Protein AF-A0A9E2JD02-F1 (afdb_monomer)

Radius of gyration: 13.94 Å; Cα contacts (8 Å, |Δi|>4): 127; chains: 1; bounding box: 36×29×42 Å

Sequence (110 aa):
MTYPNYQDIEVPLLVEIYKRGGKVRPSERGGYPKDIYETMADFFQLSKEERERDIEVGGKVEPKWNNMVRWARRKLKDNGYLVSPSKHGVWEISDEGKVHVENLIKNRKI

Solvent-accessible surface area (backbone atoms only — not comparable to full-atom values): 6379 Å² total; per-residue (Å²): 140,75,84,78,57,55,76,67,44,35,60,61,49,53,48,50,42,46,75,59,75,28,52,44,40,57,90,44,40,90,92,46,100,48,26,51,62,55,48,51,36,57,75,70,64,56,49,72,69,55,62,70,33,64,39,79,59,95,93,38,80,43,49,41,52,62,51,47,55,51,50,19,51,48,50,40,38,76,72,50,28,26,48,78,90,57,62,91,76,46,52,38,53,20,73,64,26,47,54,50,48,51,50,49,54,71,75,38,97,117

Foldseek 3Di:
DDDDDLQVLQLVLLLVCVVLVQKDQQCDQSPHPHGNLVVSCVVRVPDPCLQPDWDDDPNDIDRPSVVSNVVSLVVCVVVVQWDPPDDPSMTGGDPVVVVVSVVVVVVDVD

Nearest PDB structures (foldseek):
  4b8x-assembly1_B  TM=6.067E-01  e=1.608E-01  Streptomyces coelicolor
  4v7h-assembly1_AT  TM=4.179E-01  e=5.831E-01  Thermomyces lanuginosus
  7rhg-assembly1_B  TM=2.469E-01  e=3.903E+00  Homo sapiens

Structure (mmCIF, N/CA/C/O backbone):
data_AF-A0A9E2JD02-F1
#
_entry.id   AF-A0A9E2JD02-F1
#
loop_
_atom_site.group_PDB
_atom_site.id
_atom_site.type_symbol
_atom_site.label_atom_id
_atom_site.label_alt_id
_atom_site.label_comp_id
_atom_site.label_asym_id
_atom_site.label_entity_id
_atom_site.label_seq_id
_atom_site.pdbx_PDB_ins_code
_atom_site.Cartn_x
_atom_site.Cartn_y
_atom_site.Cartn_z
_atom_site.occupancy
_atom_site.B_iso_or_equiv
_atom_site.auth_seq_id
_atom_site.auth_comp_id
_atom_site.auth_asym_id
_atom_site.auth_atom_id
_atom_site.pdbx_PDB_model_num
ATOM 1 N N . MET A 1 1 ? 20.931 -0.995 -5.419 1.00 53.19 1 MET A N 1
ATOM 2 C CA . MET A 1 1 ? 20.260 -1.624 -4.267 1.00 53.19 1 MET A CA 1
ATOM 3 C C . MET A 1 1 ? 19.507 -2.846 -4.779 1.00 53.19 1 MET A C 1
ATOM 5 O O . MET A 1 1 ? 19.556 -3.109 -5.978 1.00 53.19 1 MET A O 1
ATOM 9 N N . THR A 1 2 ? 18.941 -3.646 -3.883 1.00 76.81 2 THR A N 1
ATOM 10 C CA . THR A 1 2 ? 18.127 -4.821 -4.220 1.00 76.81 2 THR A CA 1
ATOM 11 C C . THR A 1 2 ? 16.704 -4.511 -3.775 1.00 76.81 2 THR A C 1
ATOM 13 O O . THR A 1 2 ? 16.533 -3.904 -2.720 1.00 76.81 2 THR A O 1
ATOM 16 N N . TYR A 1 3 ? 15.695 -4.926 -4.548 1.00 80.62 3 TYR A N 1
ATOM 17 C CA . TYR A 1 3 ? 14.293 -4.814 -4.130 1.00 80.62 3 TYR A CA 1
ATOM 18 C C . TYR A 1 3 ? 14.080 -5.358 -2.706 1.00 80.62 3 TYR A C 1
ATOM 20 O O . TYR A 1 3 ? 14.730 -6.345 -2.343 1.00 80.62 3 TYR A O 1
ATOM 28 N N . PRO A 1 4 ? 13.141 -4.781 -1.931 1.00 84.62 4 PRO A N 1
ATOM 29 C CA . PRO A 1 4 ? 12.760 -5.336 -0.636 1.00 84.62 4 PRO A CA 1
ATOM 30 C C . PRO A 1 4 ? 12.206 -6.757 -0.792 1.00 84.62 4 PRO A C 1
ATOM 32 O O . PRO A 1 4 ? 11.726 -7.140 -1.867 1.00 84.62 4 PRO A O 1
ATOM 35 N N . ASN A 1 5 ? 12.230 -7.546 0.284 1.00 83.69 5 ASN A N 1
ATOM 36 C CA . ASN A 1 5 ? 11.516 -8.816 0.284 1.00 83.69 5 ASN A CA 1
ATOM 37 C C . ASN A 1 5 ? 10.004 -8.539 0.246 1.00 83.69 5 ASN A C 1
ATOM 39 O O . ASN A 1 5 ? 9.528 -7.550 0.800 1.00 83.69 5 ASN A O 1
ATOM 43 N N . TYR A 1 6 ? 9.224 -9.420 -0.383 1.00 74.94 6 TYR A N 1
ATOM 44 C CA . TYR A 1 6 ? 7.764 -9.308 -0.427 1.00 74.94 6 TYR A CA 1
ATOM 45 C C . TYR A 1 6 ? 7.149 -9.149 0.968 1.00 74.94 6 TYR A C 1
ATOM 47 O O . TYR A 1 6 ? 6.220 -8.362 1.134 1.00 74.94 6 TYR A O 1
ATOM 55 N N . GLN A 1 7 ? 7.698 -9.856 1.961 1.00 82.88 7 GLN A N 1
ATOM 56 C CA . GLN A 1 7 ? 7.238 -9.805 3.352 1.00 82.88 7 GLN A CA 1
ATOM 57 C C . GLN A 1 7 ? 7.436 -8.421 3.984 1.00 82.88 7 GLN A C 1
ATOM 59 O O . GLN A 1 7 ? 6.601 -7.982 4.773 1.00 82.88 7 GLN A O 1
ATOM 64 N N . ASP A 1 8 ? 8.484 -7.695 3.585 1.00 91.19 8 ASP A N 1
ATOM 65 C CA . ASP A 1 8 ? 8.763 -6.354 4.104 1.00 91.19 8 ASP A CA 1
ATOM 66 C C . ASP A 1 8 ? 7.742 -5.327 3.597 1.00 91.19 8 ASP A C 1
ATOM 68 O O . ASP A 1 8 ? 7.534 -4.299 4.237 1.00 91.19 8 ASP A O 1
ATOM 72 N N . ILE A 1 9 ? 7.083 -5.602 2.464 1.00 96.06 9 ILE A N 1
ATOM 73 C CA . ILE A 1 9 ? 6.100 -4.709 1.832 1.00 96.06 9 ILE A CA 1
ATOM 74 C C . ILE A 1 9 ? 4.738 -4.791 2.531 1.00 96.06 9 ILE A C 1
ATOM 76 O O . ILE A 1 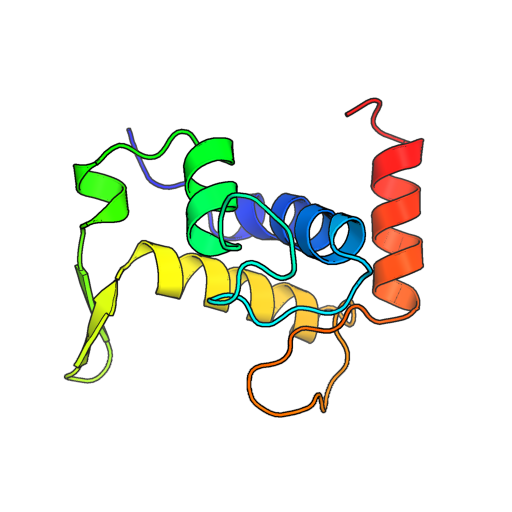9 ? 4.003 -3.805 2.539 1.00 96.06 9 ILE A O 1
ATOM 80 N N . GLU A 1 10 ? 4.388 -5.935 3.125 1.00 95.31 10 GLU A N 1
ATOM 81 C CA . GLU A 1 10 ? 3.046 -6.198 3.662 1.00 95.31 10 GLU A CA 1
ATOM 82 C C . GLU A 1 10 ? 2.625 -5.171 4.720 1.00 95.31 10 GLU A C 1
ATOM 84 O O . GLU A 1 10 ? 1.573 -4.542 4.593 1.00 95.31 10 GLU A O 1
ATOM 89 N N . VAL A 1 11 ? 3.460 -4.960 5.741 1.00 95.00 11 VAL A N 1
ATOM 90 C CA . VAL A 1 11 ? 3.137 -4.051 6.849 1.00 95.00 11 VAL A CA 1
ATOM 91 C C . VAL A 1 11 ? 3.058 -2.589 6.389 1.00 95.00 11 VAL A C 1
ATOM 93 O O . VAL A 1 11 ? 2.024 -1.963 6.639 1.00 95.00 11 VAL A O 1
ATOM 96 N N . PRO A 1 12 ? 4.063 -2.019 5.692 1.00 96.31 12 PRO A N 1
ATOM 97 C CA . PRO A 1 12 ? 3.968 -0.651 5.190 1.00 96.31 12 PRO A CA 1
ATOM 98 C C . PRO A 1 12 ? 2.787 -0.454 4.232 1.00 96.31 12 PRO A C 1
ATOM 100 O O . PRO A 1 12 ? 2.137 0.587 4.282 1.00 96.31 12 PRO A O 1
ATOM 103 N N . LEU A 1 13 ? 2.439 -1.466 3.426 1.00 97.50 13 LEU A N 1
ATOM 104 C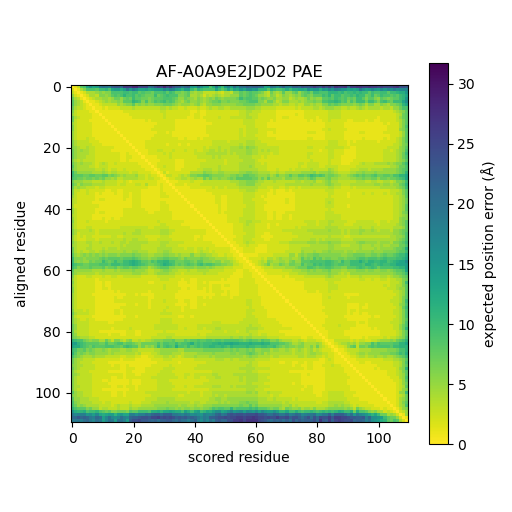 CA . LEU A 1 13 ? 1.285 -1.400 2.532 1.00 97.50 13 LEU A CA 1
ATOM 105 C C . LEU A 1 13 ? -0.032 -1.338 3.314 1.00 97.50 13 LEU A C 1
ATOM 107 O O . LEU A 1 13 ? -0.898 -0.527 2.989 1.00 97.50 13 LEU A O 1
ATOM 111 N N . LEU A 1 14 ? -0.192 -2.171 4.346 1.00 97.19 14 LEU A N 1
ATOM 112 C CA . LEU A 1 14 ? -1.383 -2.152 5.196 1.00 97.19 14 LEU A CA 1
ATOM 113 C C . LEU A 1 14 ? -1.538 -0.800 5.910 1.00 97.19 14 LEU A C 1
ATOM 115 O O . LEU A 1 14 ? -2.634 -0.239 5.938 1.00 97.19 14 LEU A O 1
ATOM 119 N N . VAL A 1 15 ? -0.431 -0.258 6.429 1.00 96.81 15 VAL A N 1
ATOM 120 C CA . VAL A 1 15 ? -0.378 1.078 7.042 1.00 96.81 15 VAL A CA 1
ATOM 121 C C . VAL A 1 15 ? -0.780 2.160 6.045 1.00 96.81 15 VAL A C 1
ATOM 123 O O . VAL A 1 15 ? -1.572 3.035 6.389 1.00 96.81 15 VAL A O 1
ATOM 126 N N . GLU A 1 16 ? -0.279 2.106 4.814 1.00 97.19 16 GLU A N 1
ATOM 127 C CA . GLU A 1 16 ? -0.603 3.098 3.790 1.00 97.19 16 GLU A CA 1
ATOM 128 C C . GLU A 1 16 ? -2.086 3.056 3.398 1.00 97.19 16 GLU A C 1
ATOM 130 O O . GLU A 1 16 ? -2.741 4.096 3.346 1.00 97.19 16 GLU A O 1
ATOM 135 N N . ILE A 1 17 ? -2.661 1.863 3.203 1.00 97.06 17 ILE A N 1
ATOM 136 C CA . ILE A 1 17 ? -4.100 1.713 2.928 1.00 97.06 17 ILE A CA 1
ATOM 137 C C . ILE A 1 17 ? -4.926 2.292 4.085 1.00 97.06 17 ILE A C 1
ATOM 139 O O . ILE A 1 17 ? -5.891 3.017 3.845 1.00 97.06 17 ILE A O 1
ATOM 143 N N . TYR A 1 18 ? -4.539 2.012 5.333 1.00 97.25 18 TYR A N 1
ATOM 144 C CA . TYR A 1 18 ? -5.207 2.544 6.522 1.00 97.25 18 TYR A CA 1
ATOM 145 C C . TYR A 1 18 ? -5.139 4.076 6.593 1.00 97.25 18 TYR A C 1
ATOM 147 O O . TYR A 1 18 ? -6.171 4.726 6.758 1.00 97.25 18 TYR A O 1
ATOM 155 N N . LYS A 1 19 ? -3.955 4.666 6.376 1.00 95.19 19 LYS A N 1
ATOM 156 C CA . LYS A 1 19 ? -3.753 6.127 6.340 1.00 95.19 19 LYS A CA 1
ATOM 157 C C . LYS A 1 19 ? -4.627 6.818 5.298 1.00 95.19 19 LYS A C 1
ATOM 159 O O . LYS A 1 19 ? -5.051 7.945 5.530 1.00 95.19 19 LYS A O 1
ATOM 164 N N . ARG A 1 20 ? -4.919 6.138 4.185 1.00 96.06 20 ARG A N 1
ATOM 165 C CA . ARG A 1 20 ? -5.815 6.603 3.112 1.00 96.06 20 ARG A CA 1
ATOM 166 C C . ARG A 1 20 ? -7.305 6.370 3.389 1.00 96.06 20 ARG A C 1
ATOM 168 O O . ARG A 1 20 ? -8.114 6.406 2.468 1.00 96.06 20 ARG A O 1
ATOM 175 N N . GLY A 1 21 ? -7.686 6.114 4.641 1.00 94.94 21 GLY A N 1
ATOM 176 C CA . GLY A 1 21 ? -9.078 5.883 5.039 1.00 94.94 21 GLY A CA 1
ATOM 177 C C . GLY A 1 21 ? -9.537 4.434 4.876 1.00 94.94 21 GLY A C 1
ATOM 178 O O . GLY A 1 21 ? -10.733 4.157 4.896 1.00 94.94 21 GLY A O 1
ATOM 179 N N . GLY A 1 22 ? -8.603 3.496 4.695 1.00 95.44 22 GLY A N 1
ATOM 180 C CA . GLY A 1 22 ? -8.887 2.064 4.667 1.00 95.44 22 GLY A CA 1
ATOM 181 C C . GLY A 1 22 ? -9.467 1.545 3.352 1.00 95.44 22 GLY A C 1
ATOM 182 O O . GLY A 1 22 ? -9.722 0.348 3.251 1.00 95.44 22 GLY A O 1
ATOM 183 N N . LYS A 1 23 ? -9.665 2.396 2.339 1.00 95.69 23 LYS A N 1
ATOM 184 C CA . LYS A 1 23 ? -10.235 2.005 1.045 1.00 95.69 23 LYS A CA 1
ATOM 185 C C . LYS A 1 23 ? -9.619 2.791 -0.100 1.00 95.69 23 LYS A C 1
ATOM 187 O O . LYS A 1 23 ? -9.705 4.011 -0.141 1.00 95.69 23 LYS A O 1
ATOM 192 N N . VAL A 1 24 ? -9.030 2.083 -1.057 1.00 96.19 24 VAL A N 1
ATOM 193 C CA . VAL A 1 24 ? -8.213 2.690 -2.115 1.00 96.19 24 VAL A CA 1
ATOM 194 C C . VAL A 1 24 ? -8.364 1.962 -3.441 1.00 96.19 24 VAL A C 1
ATOM 196 O O . VAL A 1 24 ? -8.652 0.766 -3.489 1.00 96.19 24 VAL A O 1
ATOM 199 N N . ARG A 1 25 ? -8.091 2.668 -4.534 1.00 96.62 25 ARG A N 1
ATOM 200 C CA . ARG A 1 25 ? -7.702 2.062 -5.809 1.00 96.62 25 ARG A CA 1
ATOM 201 C C . ARG A 1 25 ? -6.208 2.349 -5.985 1.00 96.62 25 ARG A C 1
ATOM 203 O O . ARG A 1 25 ? -5.831 3.512 -5.919 1.00 96.62 25 ARG A O 1
ATOM 210 N N . PRO A 1 26 ? -5.342 1.337 -6.147 1.00 94.69 26 PRO A N 1
ATOM 211 C CA . PRO A 1 26 ? -3.897 1.501 -5.951 1.00 94.69 26 PRO A CA 1
ATOM 212 C C . PRO A 1 26 ? -3.217 2.422 -6.971 1.00 94.69 26 PRO A C 1
ATOM 214 O O . PRO A 1 26 ? -2.213 3.039 -6.634 1.00 94.69 26 PRO A O 1
ATOM 217 N N . SER A 1 27 ? -3.778 2.534 -8.178 1.00 95.12 27 SER A N 1
ATOM 218 C CA . SER A 1 27 ? -3.325 3.452 -9.236 1.00 95.12 27 SER A CA 1
ATOM 219 C C . SER A 1 27 ? -4.004 4.825 -9.181 1.00 95.12 27 SER A C 1
ATOM 221 O O . SER A 1 27 ? -3.797 5.655 -10.061 1.00 95.12 27 SER A O 1
ATOM 223 N N . GLU A 1 28 ? -4.863 5.066 -8.190 1.00 95.00 28 GLU A N 1
ATOM 224 C CA . GLU A 1 28 ? -5.503 6.359 -7.988 1.00 95.00 28 GLU A CA 1
ATOM 225 C C . GLU A 1 28 ? -4.887 7.068 -6.788 1.00 95.00 28 GLU A C 1
ATOM 227 O O . GLU A 1 28 ? -4.557 6.474 -5.761 1.00 95.00 28 GLU A O 1
ATOM 232 N N . ARG A 1 29 ? -4.775 8.388 -6.906 1.00 92.06 29 ARG A N 1
ATOM 233 C CA . ARG A 1 29 ? -4.215 9.232 -5.852 1.00 92.06 29 ARG A CA 1
ATOM 234 C C . ARG A 1 29 ? -5.156 9.410 -4.666 1.00 92.06 29 ARG A C 1
ATOM 236 O O . ARG A 1 29 ? -4.686 9.495 -3.539 1.00 92.06 29 ARG A O 1
ATOM 243 N N . GLY A 1 30 ? -6.468 9.481 -4.900 1.00 82.69 30 GLY A N 1
ATOM 244 C CA . GLY A 1 30 ? -7.463 9.611 -3.827 1.00 82.69 30 GLY A CA 1
ATOM 245 C C . GLY A 1 30 ? -7.238 10.819 -2.905 1.00 82.69 30 GLY A C 1
ATOM 246 O O . GLY A 1 30 ? -7.445 10.705 -1.704 1.00 82.69 30 GLY A O 1
ATOM 247 N N . GLY A 1 31 ? -6.755 11.945 -3.444 1.00 88.00 31 GLY A N 1
ATOM 248 C CA . GLY A 1 31 ? -6.428 13.154 -2.671 1.00 88.00 31 GLY A CA 1
ATOM 249 C C . GLY A 1 31 ? -4.982 13.243 -2.163 1.00 88.00 31 GLY A C 1
ATOM 250 O O . GLY A 1 31 ? -4.606 14.269 -1.606 1.00 88.00 31 GLY A O 1
ATOM 251 N N . TYR A 1 32 ? -4.153 12.219 -2.389 1.00 92.19 32 TYR A N 1
ATOM 252 C CA . TYR A 1 32 ? -2.733 12.215 -2.021 1.00 92.19 32 TYR A CA 1
ATOM 253 C C . TYR A 1 32 ? -1.841 12.676 -3.188 1.00 92.19 32 TYR A C 1
ATOM 255 O O . TYR A 1 32 ? -2.241 12.579 -4.349 1.00 92.19 32 TYR A O 1
ATOM 263 N N . PRO A 1 33 ? -0.604 13.141 -2.934 1.00 93.81 33 PRO A N 1
ATOM 264 C CA . PRO A 1 33 ? 0.301 13.566 -4.007 1.00 93.81 33 PRO A CA 1
ATOM 265 C C . PRO A 1 33 ? 0.685 12.446 -4.989 1.00 93.81 33 PRO A C 1
ATOM 267 O O . PRO A 1 33 ? 0.984 12.725 -6.149 1.00 93.81 33 PRO A O 1
ATOM 270 N N . LYS A 1 34 ? 0.683 11.194 -4.517 1.00 96.62 34 LYS A N 1
ATOM 271 C CA . LYS A 1 34 ? 1.191 10.001 -5.206 1.00 96.62 34 LYS A CA 1
ATOM 272 C C . LYS A 1 34 ? 0.229 8.828 -5.048 1.00 96.62 34 LYS A C 1
ATOM 274 O O . LYS A 1 34 ? -0.517 8.758 -4.063 1.00 96.62 34 LYS A O 1
ATOM 279 N N . ASP A 1 35 ? 0.213 7.926 -6.023 1.00 97.25 35 ASP A N 1
ATOM 280 C CA . ASP A 1 35 ? -0.529 6.668 -5.889 1.00 97.25 35 ASP A CA 1
ATOM 281 C C . ASP A 1 35 ? 0.177 5.706 -4.907 1.00 97.25 35 ASP A C 1
ATOM 283 O O . ASP A 1 35 ? 1.213 6.047 -4.326 1.00 97.25 35 ASP A O 1
ATOM 287 N N . ILE A 1 36 ? -0.389 4.521 -4.656 1.00 97.25 36 ILE A N 1
ATOM 288 C CA . ILE A 1 36 ? 0.229 3.577 -3.711 1.00 97.25 36 ILE A CA 1
ATOM 289 C C . ILE A 1 36 ? 1.573 3.064 -4.227 1.00 97.25 36 ILE A C 1
ATOM 291 O O . ILE A 1 36 ? 2.500 2.904 -3.437 1.00 97.25 36 ILE A O 1
ATOM 295 N N . TYR A 1 37 ? 1.707 2.800 -5.523 1.00 97.25 37 TYR A N 1
ATOM 296 C CA . TYR A 1 37 ? 2.950 2.268 -6.076 1.00 97.25 37 TYR A CA 1
ATOM 297 C C . TYR A 1 37 ? 4.084 3.284 -5.942 1.00 97.25 37 TYR A C 1
ATOM 299 O O . TYR A 1 37 ? 5.177 2.922 -5.506 1.00 97.25 37 TYR A O 1
ATOM 307 N N . GLU A 1 38 ? 3.811 4.552 -6.238 1.00 97.38 38 GLU A N 1
ATOM 308 C CA . GLU A 1 38 ? 4.756 5.656 -6.095 1.00 97.38 38 GLU A CA 1
ATOM 309 C C . GLU A 1 38 ? 5.120 5.917 -4.625 1.00 97.38 38 GLU A C 1
ATOM 311 O O . GLU A 1 38 ? 6.304 6.010 -4.298 1.00 97.38 38 GLU A O 1
ATOM 316 N N . THR A 1 39 ? 4.132 5.989 -3.723 1.00 97.44 39 THR A N 1
ATOM 317 C CA . THR A 1 39 ? 4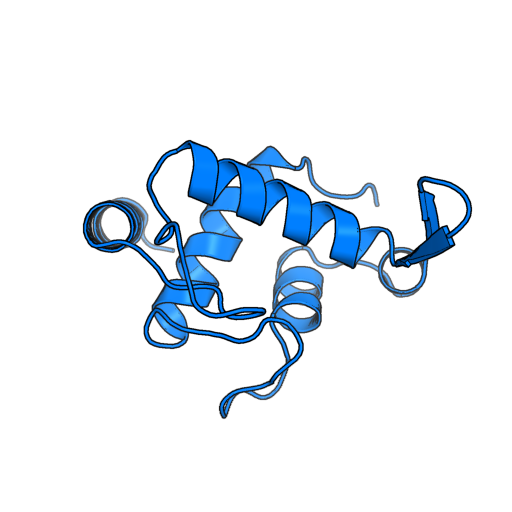.385 6.209 -2.288 1.00 97.44 39 THR A CA 1
ATOM 318 C C . THR A 1 39 ? 5.207 5.078 -1.679 1.00 97.44 39 THR A C 1
ATOM 320 O O . THR A 1 39 ? 6.157 5.325 -0.938 1.00 97.44 39 THR A O 1
ATOM 323 N N . MET A 1 40 ? 4.888 3.830 -2.017 1.00 97.06 40 MET A N 1
ATOM 324 C CA . MET A 1 40 ? 5.637 2.682 -1.518 1.00 97.06 40 MET A CA 1
ATOM 325 C C . MET A 1 40 ? 7.045 2.625 -2.132 1.00 97.06 40 MET A C 1
ATOM 327 O O . MET A 1 40 ? 7.995 2.276 -1.436 1.00 97.06 40 MET A O 1
ATOM 331 N N . ALA A 1 41 ? 7.217 3.005 -3.404 1.00 96.81 41 ALA A N 1
ATOM 332 C CA . ALA A 1 41 ? 8.541 3.091 -4.025 1.00 96.81 41 ALA A CA 1
ATOM 333 C C . ALA A 1 41 ? 9.432 4.134 -3.334 1.00 96.81 41 ALA A C 1
ATOM 335 O O . ALA A 1 41 ? 10.627 3.902 -3.163 1.00 96.81 41 ALA A O 1
ATOM 336 N N . ASP A 1 42 ? 8.860 5.269 -2.920 1.00 96.81 42 ASP A N 1
ATOM 337 C CA . ASP A 1 42 ? 9.573 6.272 -2.125 1.00 96.81 42 ASP A CA 1
ATOM 338 C C . ASP A 1 42 ? 9.936 5.742 -0.737 1.00 96.81 42 ASP A C 1
ATOM 340 O O . ASP A 1 42 ? 11.073 5.915 -0.303 1.00 96.81 42 ASP A O 1
ATOM 344 N N . PHE A 1 43 ? 8.998 5.068 -0.063 1.00 95.44 43 PHE A N 1
ATOM 345 C CA . PHE A 1 43 ? 9.220 4.484 1.261 1.00 95.44 43 PHE A CA 1
ATOM 346 C C . PHE A 1 43 ? 10.407 3.509 1.266 1.00 95.44 43 PHE A C 1
ATOM 348 O O . PHE A 1 43 ? 11.230 3.538 2.178 1.00 95.44 43 PHE A O 1
ATOM 355 N N . PHE A 1 44 ? 10.532 2.693 0.216 1.00 95.50 44 PHE A N 1
ATOM 356 C CA . PHE A 1 44 ? 11.648 1.759 0.031 1.00 95.50 44 PHE A CA 1
ATOM 357 C C . PHE A 1 44 ? 12.850 2.349 -0.716 1.00 95.50 44 PHE A C 1
ATOM 359 O O . PHE A 1 44 ? 13.794 1.620 -1.005 1.00 95.50 44 PHE A O 1
ATOM 366 N N . GLN A 1 45 ? 12.831 3.650 -1.021 1.00 95.75 45 GLN A N 1
ATOM 367 C CA . GLN A 1 45 ? 13.923 4.368 -1.687 1.00 95.75 45 GLN A CA 1
ATOM 368 C C . GLN A 1 45 ? 14.362 3.724 -3.013 1.00 95.75 45 GLN A C 1
ATOM 370 O O . GLN A 1 45 ? 15.546 3.713 -3.346 1.00 95.75 45 GLN A O 1
ATOM 375 N N . LEU A 1 46 ? 13.405 3.196 -3.785 1.00 95.44 46 LEU A N 1
ATOM 376 C CA . LEU A 1 46 ? 13.704 2.542 -5.058 1.00 95.44 46 LEU A CA 1
ATOM 377 C C . LEU A 1 46 ? 14.328 3.524 -6.049 1.00 95.44 46 LEU A C 1
ATOM 379 O O . LEU A 1 46 ? 13.814 4.639 -6.233 1.00 95.44 46 LEU A O 1
ATOM 383 N N . SER A 1 47 ? 15.384 3.076 -6.730 1.00 94.94 47 SER A N 1
ATOM 384 C CA . SER A 1 47 ? 16.029 3.826 -7.806 1.00 94.94 47 SER A CA 1
ATOM 385 C C . SER A 1 47 ? 15.107 3.970 -9.018 1.00 94.94 47 SER A C 1
ATOM 387 O O . SER A 1 47 ? 14.094 3.277 -9.147 1.00 94.94 47 SER A O 1
ATOM 389 N N . LYS A 1 48 ? 15.465 4.861 -9.946 1.00 93.44 48 LYS A N 1
ATOM 390 C CA . LYS A 1 48 ? 14.724 5.018 -11.202 1.00 93.44 48 LYS A CA 1
ATOM 391 C C . LYS A 1 48 ? 14.675 3.699 -11.978 1.00 93.44 48 LYS A C 1
ATOM 393 O O . LYS A 1 48 ? 13.606 3.267 -12.392 1.00 93.44 48 LYS A O 1
ATOM 398 N N . GLU A 1 49 ? 15.810 3.014 -12.077 1.00 93.44 49 GLU A N 1
ATOM 399 C CA . GLU A 1 49 ? 15.927 1.724 -12.758 1.00 93.44 49 GLU A CA 1
ATOM 400 C C . GLU A 1 49 ? 15.070 0.646 -12.086 1.00 93.44 49 GLU A C 1
ATOM 402 O O . GLU A 1 49 ? 14.544 -0.228 -12.762 1.00 93.44 49 GLU A O 1
ATOM 407 N N . GLU A 1 50 ? 14.915 0.674 -10.760 1.00 94.19 50 GLU A N 1
ATOM 408 C CA . GLU A 1 50 ? 14.050 -0.265 -10.035 1.00 94.19 50 GLU A CA 1
ATOM 409 C C . GLU A 1 50 ? 12.559 0.067 -10.199 1.00 94.19 50 GLU A C 1
ATOM 411 O O . GLU A 1 50 ? 11.721 -0.838 -10.224 1.00 94.19 50 GLU A O 1
ATOM 416 N N . ARG A 1 51 ? 12.206 1.344 -10.345 1.00 93.44 51 ARG A N 1
ATOM 417 C CA . ARG A 1 51 ? 10.825 1.769 -10.621 1.00 93.44 51 ARG A CA 1
ATOM 418 C C . ARG A 1 51 ? 10.389 1.416 -12.042 1.00 93.44 51 ARG A C 1
ATOM 420 O O . ARG A 1 51 ? 9.238 1.044 -12.240 1.00 93.44 51 ARG A O 1
ATOM 427 N N . GLU A 1 52 ? 11.308 1.513 -12.999 1.00 93.38 52 GLU A N 1
ATOM 428 C CA . GLU A 1 52 ? 11.049 1.330 -14.435 1.00 93.38 52 GLU A CA 1
ATOM 429 C C . GLU A 1 52 ? 11.335 -0.095 -14.935 1.00 93.38 52 GLU A C 1
ATOM 431 O O . GLU A 1 52 ? 11.063 -0.412 -16.089 1.00 93.38 52 GLU A O 1
ATOM 436 N N . ARG A 1 53 ? 11.891 -0.978 -14.096 1.00 94.81 53 ARG A N 1
ATOM 437 C CA . ARG A 1 53 ? 12.179 -2.357 -14.503 1.00 94.81 53 ARG A CA 1
ATOM 438 C C . ARG A 1 53 ? 10.897 -3.152 -14.700 1.00 94.81 53 ARG A C 1
ATOM 440 O O . ARG A 1 53 ? 10.163 -3.437 -13.749 1.00 94.81 53 ARG A O 1
ATOM 447 N N . ASP A 1 54 ? 10.741 -3.639 -15.917 1.00 96.44 54 ASP A N 1
ATOM 448 C CA . ASP A 1 54 ? 9.699 -4.582 -16.280 1.00 96.44 54 ASP A CA 1
ATOM 449 C C . ASP A 1 54 ? 10.130 -6.042 -16.091 1.00 96.44 54 ASP A C 1
ATOM 451 O O . ASP A 1 54 ? 11.316 -6.382 -16.026 1.00 96.44 54 ASP A O 1
ATOM 455 N N . ILE A 1 55 ? 9.133 -6.916 -15.987 1.00 94.50 55 ILE A N 1
ATOM 456 C CA . ILE A 1 55 ? 9.267 -8.375 -16.005 1.00 94.50 55 ILE A CA 1
ATOM 457 C C . ILE A 1 55 ? 8.238 -8.976 -16.957 1.00 94.50 55 ILE A C 1
ATOM 459 O O . ILE A 1 55 ? 7.172 -8.403 -17.176 1.00 94.50 55 ILE A O 1
ATOM 463 N N . GLU A 1 56 ? 8.535 -10.165 -17.474 1.00 95.62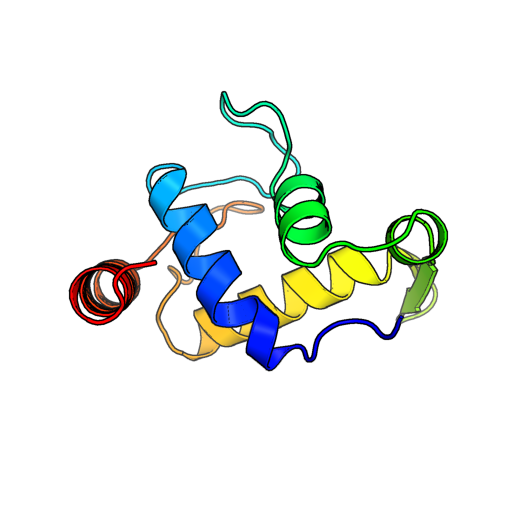 56 GLU A N 1
ATOM 464 C CA . GLU A 1 56 ? 7.566 -10.964 -18.214 1.00 95.62 56 GLU A CA 1
ATOM 465 C C . GLU A 1 56 ? 6.883 -11.968 -17.279 1.00 95.62 56 GLU A C 1
ATOM 467 O O . GLU A 1 56 ? 7.536 -12.782 -16.623 1.00 95.62 56 GLU A O 1
ATOM 472 N N . VAL A 1 57 ? 5.554 -11.914 -17.215 1.00 89.19 57 VAL A N 1
ATOM 473 C CA . VAL A 1 57 ? 4.726 -12.828 -16.426 1.00 89.19 57 VAL A CA 1
ATOM 474 C C . VAL A 1 57 ? 3.597 -13.340 -17.312 1.00 89.19 57 VAL A C 1
ATOM 476 O O . VAL A 1 57 ? 2.701 -12.591 -17.698 1.00 89.19 57 VAL A O 1
ATOM 479 N N . GLY A 1 58 ? 3.633 -14.631 -17.650 1.00 85.19 58 GLY A N 1
ATOM 480 C CA . GLY A 1 58 ? 2.585 -15.271 -18.453 1.00 85.19 58 GLY A CA 1
ATOM 481 C C . GLY A 1 58 ? 2.412 -14.658 -19.848 1.00 85.19 58 GLY A C 1
ATOM 482 O O . GLY A 1 58 ? 1.279 -14.472 -20.290 1.00 85.19 58 GLY A O 1
ATOM 483 N N . GLY A 1 59 ? 3.517 -14.298 -20.511 1.00 91.75 59 GLY A N 1
ATOM 484 C CA . GLY A 1 59 ? 3.516 -13.702 -21.853 1.00 91.75 59 GLY A CA 1
ATOM 485 C C . GLY A 1 59 ? 3.111 -12.226 -21.897 1.00 91.75 59 GLY A C 1
ATOM 486 O O . GLY A 1 59 ? 2.815 -11.701 -22.968 1.00 91.75 59 GLY A O 1
ATOM 487 N N . LYS A 1 60 ? 3.049 -11.550 -20.742 1.00 91.81 60 LYS A N 1
ATOM 488 C CA . LYS A 1 60 ? 2.791 -10.110 -20.645 1.00 91.81 60 LYS A CA 1
ATOM 489 C C . LYS A 1 60 ? 3.933 -9.419 -19.923 1.00 91.81 60 LYS A C 1
ATOM 491 O O . LYS A 1 60 ? 4.420 -9.920 -18.913 1.00 91.81 60 LYS A O 1
ATOM 496 N N . VAL A 1 61 ? 4.308 -8.251 -20.430 1.00 94.75 61 VAL A N 1
ATOM 497 C CA . VAL A 1 61 ? 5.271 -7.361 -19.783 1.00 94.75 61 VAL A CA 1
ATOM 498 C C . VAL A 1 61 ? 4.52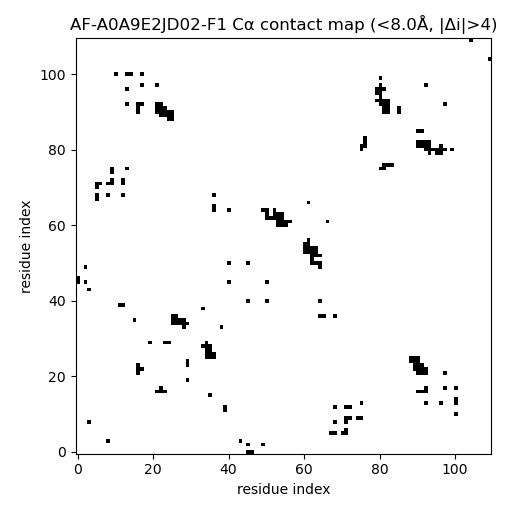2 -6.491 -18.778 1.00 94.75 61 VAL A C 1
ATOM 500 O O . VAL A 1 61 ? 3.504 -5.886 -19.116 1.00 94.75 61 VAL A O 1
ATOM 503 N N . GLU A 1 62 ? 4.994 -6.454 -17.536 1.00 94.19 62 GLU A N 1
ATOM 504 C CA . GLU A 1 62 ? 4.449 -5.578 -16.502 1.00 94.19 62 GLU A CA 1
ATOM 505 C C . GLU A 1 62 ? 5.541 -5.034 -15.570 1.00 94.19 62 GLU A C 1
ATOM 507 O O . GLU A 1 62 ? 6.554 -5.712 -15.360 1.00 94.19 62 GLU A O 1
ATOM 512 N N . PRO A 1 63 ? 5.325 -3.860 -14.940 1.00 95.38 63 PRO A N 1
ATOM 513 C CA . PRO A 1 63 ? 6.287 -3.305 -14.000 1.00 95.38 63 PRO A CA 1
ATOM 514 C C . PRO A 1 63 ? 6.510 -4.253 -12.827 1.00 95.38 63 PRO A C 1
ATOM 516 O O . PRO A 1 63 ? 5.568 -4.613 -12.101 1.00 95.38 63 PRO A O 1
ATOM 519 N N . LYS A 1 64 ? 7.774 -4.626 -12.602 1.00 95.19 64 LYS A N 1
ATOM 520 C CA . LYS A 1 64 ? 8.165 -5.556 -11.538 1.00 95.19 64 LYS A CA 1
ATOM 521 C C . LYS A 1 64 ? 7.667 -5.079 -10.186 1.00 95.19 64 LYS A C 1
ATOM 523 O O . LYS A 1 64 ? 7.079 -5.852 -9.434 1.00 95.19 64 LYS A O 1
ATOM 528 N N . TRP A 1 65 ? 7.853 -3.795 -9.902 1.00 95.75 65 TRP A N 1
ATOM 529 C CA . TRP A 1 65 ? 7.447 -3.203 -8.636 1.00 95.75 65 TRP A CA 1
ATOM 530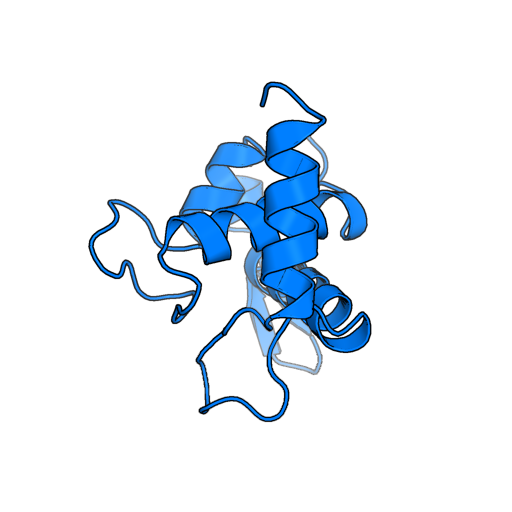 C C . TRP A 1 65 ? 5.943 -3.355 -8.368 1.00 95.75 65 TRP A C 1
ATOM 532 O O . TRP A 1 65 ? 5.531 -3.818 -7.302 1.00 95.75 65 TRP A O 1
ATOM 542 N N . ASN A 1 66 ? 5.108 -3.079 -9.369 1.00 95.50 66 ASN A N 1
ATOM 543 C CA . ASN A 1 66 ? 3.658 -3.188 -9.229 1.00 95.50 66 ASN A CA 1
ATOM 544 C C . ASN A 1 66 ? 3.212 -4.643 -9.039 1.00 95.50 66 ASN A C 1
ATOM 546 O O . ASN A 1 66 ? 2.212 -4.910 -8.363 1.00 95.50 66 ASN A O 1
ATOM 550 N N . ASN A 1 67 ? 3.925 -5.602 -9.636 1.00 94.88 67 ASN A N 1
ATOM 551 C CA . ASN A 1 67 ? 3.728 -7.025 -9.366 1.00 94.88 67 ASN A CA 1
ATOM 552 C C . ASN A 1 67 ? 4.061 -7.365 -7.901 1.00 94.88 67 ASN A C 1
ATOM 554 O O . ASN A 1 67 ? 3.229 -7.967 -7.221 1.00 94.88 67 ASN A O 1
ATOM 558 N N . MET A 1 68 ? 5.195 -6.891 -7.375 1.00 95.50 68 MET A N 1
ATOM 559 C CA . MET A 1 68 ? 5.593 -7.122 -5.978 1.00 95.50 68 MET A CA 1
ATOM 560 C C . MET A 1 68 ? 4.564 -6.591 -4.973 1.00 95.50 68 MET A C 1
ATOM 562 O O . MET A 1 68 ? 4.137 -7.323 -4.079 1.00 95.50 68 MET A O 1
ATOM 566 N N . VAL A 1 69 ? 4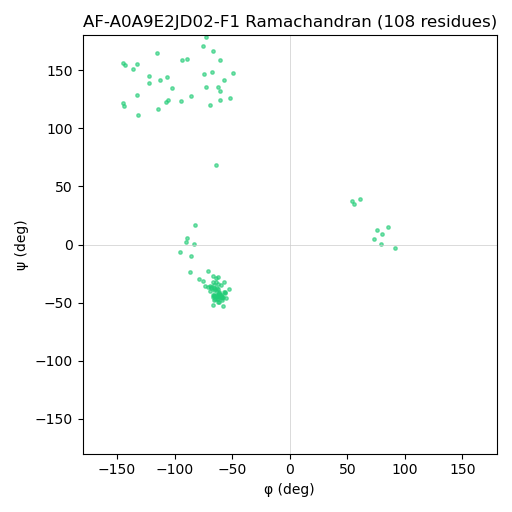.094 -5.353 -5.153 1.00 96.44 69 VAL A N 1
ATOM 567 C CA . VAL A 1 69 ? 3.069 -4.756 -4.279 1.00 96.44 69 VAL A CA 1
ATOM 568 C C . VAL A 1 69 ? 1.746 -5.534 -4.361 1.00 96.44 69 VAL A C 1
ATOM 570 O O . VAL A 1 69 ? 1.088 -5.752 -3.343 1.00 96.44 69 VAL A O 1
ATOM 573 N N . ARG A 1 70 ? 1.357 -6.030 -5.547 1.00 95.12 70 ARG A N 1
ATOM 574 C CA . ARG A 1 70 ? 0.165 -6.890 -5.696 1.00 95.12 70 ARG A CA 1
ATOM 575 C C . ARG A 1 70 ? 0.315 -8.234 -4.981 1.00 95.12 70 ARG A C 1
ATOM 577 O O . ARG A 1 70 ? -0.673 -8.727 -4.433 1.00 95.12 70 ARG A O 1
ATOM 584 N N . TRP A 1 71 ? 1.513 -8.815 -4.947 1.00 95.06 71 TRP A N 1
ATOM 585 C CA . TRP A 1 71 ? 1.780 -10.024 -4.163 1.00 95.06 71 TRP A CA 1
ATOM 586 C C . TRP A 1 71 ? 1.688 -9.774 -2.661 1.00 95.06 71 TRP A C 1
ATOM 588 O O . TRP A 1 71 ? 1.021 -10.547 -1.974 1.00 95.06 71 TRP A O 1
ATOM 598 N N . ALA A 1 72 ? 2.252 -8.672 -2.167 1.00 96.44 72 ALA A N 1
ATOM 599 C CA . ALA A 1 72 ? 2.101 -8.272 -0.768 1.00 96.44 72 ALA A CA 1
ATOM 600 C C . ALA A 1 72 ? 0.616 -8.078 -0.407 1.00 96.44 72 ALA A C 1
ATOM 602 O O . ALA A 1 72 ? 0.118 -8.640 0.566 1.00 96.44 72 ALA A O 1
ATOM 603 N N . ARG A 1 73 ? -0.150 -7.398 -1.273 1.00 96.25 73 ARG A N 1
ATOM 604 C CA . ARG A 1 73 ? -1.610 -7.277 -1.133 1.00 96.25 73 ARG A CA 1
ATOM 605 C C . ARG A 1 73 ? -2.302 -8.637 -1.071 1.00 96.25 73 ARG A C 1
ATOM 607 O O . ARG A 1 73 ? -3.253 -8.808 -0.309 1.00 96.25 73 ARG A O 1
ATOM 614 N N . ARG A 1 74 ? -1.887 -9.599 -1.902 1.00 95.31 74 ARG A N 1
ATOM 615 C CA . ARG A 1 74 ? -2.450 -10.956 -1.882 1.00 95.31 74 ARG A CA 1
ATOM 616 C C . ARG A 1 74 ? -2.208 -11.618 -0.527 1.00 95.31 74 ARG A C 1
ATOM 618 O O . ARG A 1 74 ? -3.154 -12.183 0.003 1.00 95.31 74 ARG A O 1
ATOM 625 N N . LYS A 1 75 ? -1.013 -11.487 0.051 1.00 95.81 75 LYS A N 1
ATOM 626 C CA . LYS A 1 75 ? -0.703 -12.016 1.387 1.00 95.81 75 LYS A CA 1
ATOM 627 C C . LYS A 1 75 ? -1.535 -11.367 2.487 1.00 95.81 75 LYS A C 1
ATOM 629 O O . LYS A 1 75 ? -2.141 -12.087 3.268 1.00 95.81 75 LYS A O 1
ATOM 634 N N . LEU A 1 76 ? -1.696 -10.043 2.469 1.00 96.00 76 LEU A N 1
ATOM 635 C CA . LEU A 1 76 ? -2.601 -9.347 3.396 1.00 96.00 76 LEU A CA 1
ATOM 636 C C . LEU A 1 76 ? -4.046 -9.860 3.302 1.00 96.00 76 LEU A C 1
ATOM 638 O O . LEU A 1 76 ? -4.705 -10.044 4.321 1.00 96.00 76 LEU A O 1
ATOM 642 N N . LYS A 1 77 ? -4.535 -10.117 2.083 1.00 96.44 77 LYS A N 1
ATOM 643 C CA . LYS A 1 77 ? -5.859 -10.715 1.861 1.00 96.44 77 LYS A CA 1
ATOM 644 C C . LYS A 1 77 ? -5.928 -12.146 2.401 1.00 96.44 77 LYS A C 1
ATOM 646 O O . LYS A 1 77 ? -6.890 -12.486 3.075 1.00 96.44 77 LYS A O 1
ATOM 651 N N . ASP A 1 78 ? -4.929 -12.972 2.099 1.00 95.75 78 ASP A N 1
ATOM 652 C CA . ASP A 1 78 ? -4.870 -14.369 2.542 1.00 95.75 78 ASP A CA 1
ATOM 653 C C . ASP A 1 78 ? -4.776 -14.466 4.084 1.00 95.75 78 ASP A C 1
ATOM 655 O O . ASP A 1 78 ? -5.313 -15.401 4.668 1.00 95.75 78 ASP A O 1
ATOM 659 N N . ASN A 1 79 ? -4.193 -13.456 4.743 1.00 95.38 79 ASN A N 1
ATOM 660 C CA . ASN A 1 79 ? -4.131 -13.313 6.204 1.00 95.38 79 ASN A CA 1
ATOM 661 C C . ASN A 1 79 ? -5.400 -12.694 6.832 1.00 95.38 79 ASN A C 1
ATOM 663 O O . ASN A 1 79 ? -5.442 -12.487 8.041 1.00 95.38 79 ASN A O 1
ATOM 667 N N . GLY A 1 80 ? -6.425 -12.365 6.037 1.00 97.19 80 GLY A N 1
ATOM 668 C CA . GLY A 1 80 ? -7.686 -11.802 6.532 1.00 97.19 80 GLY A CA 1
ATOM 669 C C . GLY A 1 80 ? -7.657 -10.304 6.843 1.00 97.19 80 GLY A C 1
ATOM 670 O O . GLY A 1 80 ? -8.627 -9.793 7.390 1.00 97.19 80 GLY A O 1
ATOM 671 N N . TYR A 1 81 ? -6.597 -9.572 6.480 1.00 97.88 81 TYR A N 1
ATOM 672 C CA . TYR A 1 81 ? -6.477 -8.129 6.750 1.00 97.88 81 TYR A CA 1
ATOM 673 C C . TYR A 1 81 ? -7.126 -7.235 5.691 1.00 97.88 81 TYR A C 1
ATOM 675 O O . TYR A 1 81 ? -7.251 -6.027 5.887 1.00 97.88 81 TYR A O 1
ATOM 683 N N . LEU A 1 82 ? -7.540 -7.809 4.561 1.00 97.75 82 LEU A N 1
ATOM 684 C CA . LEU A 1 82 ? -8.286 -7.107 3.521 1.00 97.75 82 LEU A CA 1
ATOM 685 C C . LEU A 1 82 ? -9.619 -7.802 3.271 1.00 97.75 82 LEU A C 1
ATOM 687 O O . LEU A 1 82 ? -9.697 -9.029 3.265 1.00 97.75 82 LEU A O 1
ATOM 691 N N . VAL A 1 83 ? -10.645 -7.009 2.975 1.00 96.75 83 VAL A N 1
ATOM 692 C CA . VAL A 1 83 ? -11.982 -7.495 2.630 1.00 96.75 83 VAL A CA 1
ATOM 693 C C . VAL A 1 83 ? -11.926 -8.378 1.377 1.00 96.75 83 VAL A C 1
ATOM 695 O O . VAL A 1 83 ? -11.332 -8.019 0.351 1.00 96.75 83 VAL A O 1
ATOM 698 N N . SER A 1 84 ? -12.577 -9.540 1.453 1.00 90.56 84 SER A N 1
ATOM 699 C CA . SER A 1 84 ? -12.716 -10.496 0.355 1.00 90.56 84 SER A CA 1
ATOM 700 C C . SER A 1 84 ? -14.099 -11.170 0.407 1.00 90.56 84 SER A C 1
ATOM 702 O O . SER A 1 84 ? -14.372 -11.857 1.387 1.00 90.56 84 SER A O 1
ATOM 704 N N . PRO A 1 85 ? -14.955 -11.037 -0.629 1.00 84.38 85 PRO A N 1
ATOM 705 C CA . PRO A 1 85 ? -14.729 -10.297 -1.873 1.00 84.38 85 PRO A CA 1
ATOM 706 C C . PRO A 1 85 ? -14.807 -8.773 -1.672 1.00 84.38 85 PRO A C 1
ATOM 708 O O . PRO A 1 85 ? -15.598 -8.282 -0.877 1.00 84.38 85 PRO A O 1
ATOM 711 N N . SER A 1 86 ? -14.016 -8.018 -2.438 1.00 85.38 86 SER A N 1
ATOM 712 C CA . SER A 1 86 ? -14.116 -6.551 -2.521 1.00 85.38 86 SER A CA 1
ATOM 713 C C . SER A 1 86 ? -14.521 -6.127 -3.936 1.00 85.38 86 SER A C 1
ATOM 715 O O . SER A 1 86 ? -14.427 -6.912 -4.885 1.00 85.38 86 SER A O 1
ATOM 717 N N . LYS A 1 87 ? -14.962 -4.872 -4.092 1.00 91.19 87 LYS A N 1
ATOM 718 C CA . LYS A 1 87 ? -15.283 -4.284 -5.399 1.00 91.19 87 LYS A CA 1
ATOM 719 C C . LYS A 1 87 ? -14.060 -4.358 -6.319 1.00 91.19 87 LYS A C 1
ATOM 721 O O . LYS A 1 87 ? -12.931 -4.122 -5.896 1.00 91.19 87 LYS A O 1
ATOM 726 N N . HIS A 1 88 ? -14.284 -4.642 -7.602 1.00 89.50 88 HIS A N 1
ATOM 727 C CA . HIS A 1 88 ? -13.203 -4.782 -8.578 1.00 89.50 88 HIS A CA 1
ATOM 728 C C . HIS A 1 88 ? -12.244 -3.574 -8.579 1.00 89.50 88 HIS A C 1
ATOM 730 O O . HIS A 1 88 ? -12.661 -2.417 -8.727 1.00 89.50 88 HIS A O 1
ATOM 736 N N . GLY A 1 89 ? -10.948 -3.861 -8.426 1.00 89.38 89 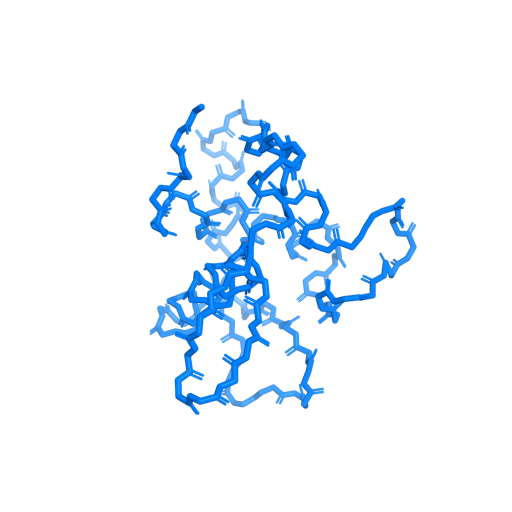GLY A N 1
ATOM 737 C CA . GLY A 1 89 ? -9.868 -2.872 -8.390 1.00 89.38 89 GLY A CA 1
ATOM 738 C C . GLY A 1 89 ? -9.784 -2.042 -7.105 1.00 89.38 89 GLY A C 1
ATOM 739 O O . GLY A 1 89 ? -8.972 -1.125 -7.056 1.00 89.38 89 GLY A O 1
ATOM 740 N N . VAL A 1 90 ? -10.606 -2.333 -6.092 1.00 95.44 90 VAL A N 1
ATOM 741 C CA . VAL A 1 90 ? -10.576 -1.663 -4.789 1.00 95.44 90 VAL A CA 1
ATOM 742 C C . VAL A 1 90 ? -9.872 -2.556 -3.770 1.00 95.44 90 VAL A C 1
ATOM 744 O O . VAL A 1 90 ? -10.112 -3.764 -3.705 1.00 95.44 90 VAL A O 1
ATOM 747 N N . TRP A 1 91 ? -8.974 -1.969 -2.987 1.00 97.12 91 TRP A N 1
ATOM 748 C CA . TRP A 1 91 ? -8.381 -2.588 -1.808 1.00 97.12 91 TRP A CA 1
ATOM 749 C C . TRP A 1 91 ? -9.004 -1.944 -0.582 1.00 97.12 91 TRP A C 1
ATOM 751 O O . TRP A 1 91 ? -8.996 -0.724 -0.449 1.00 97.12 91 TRP A O 1
ATOM 761 N N . GLU A 1 92 ? -9.577 -2.769 0.281 1.00 97.56 92 GLU A N 1
ATOM 762 C CA . GLU A 1 92 ? -10.318 -2.329 1.455 1.00 97.56 92 GLU A CA 1
ATOM 763 C C . GLU A 1 92 ? -9.847 -3.139 2.654 1.00 97.56 92 GLU A C 1
ATOM 765 O O . GLU A 1 92 ? -9.752 -4.365 2.566 1.00 97.56 92 GLU A O 1
ATOM 770 N N . ILE A 1 93 ? -9.492 -2.449 3.731 1.00 97.62 93 ILE A N 1
ATOM 771 C CA . ILE A 1 93 ? -9.032 -3.064 4.972 1.00 97.62 93 ILE A CA 1
ATOM 772 C C . ILE A 1 93 ? -10.219 -3.708 5.700 1.00 97.62 93 ILE A C 1
ATOM 774 O O . ILE A 1 93 ? -11.296 -3.114 5.777 1.00 97.62 93 ILE A O 1
ATOM 778 N N . SER A 1 94 ? -10.042 -4.931 6.202 1.00 98.06 94 SER A N 1
ATOM 779 C CA . SER A 1 94 ? -11.046 -5.584 7.055 1.00 98.06 94 SER A CA 1
ATOM 780 C C . SER A 1 94 ? -11.033 -4.986 8.464 1.00 98.06 94 SER A C 1
ATOM 782 O O . SER A 1 94 ? -10.125 -4.228 8.815 1.00 98.06 94 SER A O 1
ATOM 784 N N . ASP A 1 95 ? -12.011 -5.334 9.296 1.00 97.50 95 ASP A N 1
ATOM 785 C CA . ASP A 1 95 ? -12.017 -4.893 10.694 1.00 97.50 95 ASP A CA 1
ATOM 786 C C . ASP A 1 95 ? -10.849 -5.513 11.475 1.00 97.50 95 ASP A C 1
ATOM 788 O O . ASP A 1 95 ? -10.168 -4.812 12.225 1.00 97.50 95 ASP A O 1
ATOM 792 N N . GLU A 1 96 ? -10.507 -6.774 11.201 1.00 97.50 96 GLU A N 1
ATOM 793 C CA . GLU A 1 96 ? -9.306 -7.424 11.731 1.00 97.50 96 GLU A CA 1
ATOM 794 C C . GLU A 1 96 ? -8.030 -6.702 11.278 1.00 97.50 96 GLU A C 1
ATOM 796 O O . GLU A 1 96 ? -7.111 -6.497 12.073 1.00 97.50 96 GLU A O 1
ATOM 801 N N . GLY A 1 97 ? -7.976 -6.269 10.014 1.00 97.50 97 GLY A N 1
ATOM 802 C CA . GLY A 1 97 ? -6.868 -5.486 9.472 1.00 97.50 97 GLY A CA 1
ATOM 803 C C . GLY A 1 97 ? -6.711 -4.128 10.159 1.00 97.50 97 GLY A C 1
ATOM 804 O O . GLY A 1 97 ? -5.583 -3.737 10.468 1.00 97.50 97 GLY A O 1
ATOM 805 N N . LYS A 1 98 ? -7.820 -3.429 10.451 1.00 97.62 98 LYS A N 1
ATOM 806 C CA . LYS A 1 98 ? -7.813 -2.159 11.205 1.00 97.62 98 LYS A CA 1
ATOM 807 C C . LYS A 1 98 ? -7.267 -2.363 12.614 1.00 97.62 98 LYS A C 1
ATOM 809 O O . LYS A 1 98 ? -6.343 -1.666 13.020 1.00 97.62 98 LYS A O 1
ATOM 814 N N . VAL A 1 99 ? -7.768 -3.366 13.335 1.00 97.00 99 VAL A N 1
ATOM 815 C CA . VAL A 1 99 ? -7.270 -3.683 14.682 1.00 97.00 99 VAL A CA 1
ATOM 816 C C . VAL A 1 99 ? -5.779 -4.020 14.638 1.00 97.00 99 VAL A C 1
ATOM 818 O O . VAL A 1 99 ? -5.001 -3.535 15.461 1.00 97.00 99 VAL A O 1
ATOM 821 N N . HIS A 1 100 ? -5.353 -4.817 13.655 1.00 95.94 100 HIS A N 1
ATOM 822 C CA . HIS A 1 100 ? -3.953 -5.190 13.498 1.00 95.94 100 HIS A CA 1
ATOM 823 C C . HIS A 1 100 ? -3.052 -3.970 13.257 1.00 95.94 100 HIS A C 1
ATOM 825 O O . HIS A 1 100 ? -2.053 -3.797 13.958 1.00 95.94 100 HIS A O 1
ATOM 831 N N . VAL A 1 101 ? -3.408 -3.096 12.311 1.00 95.69 101 VAL A N 1
ATOM 832 C CA . VA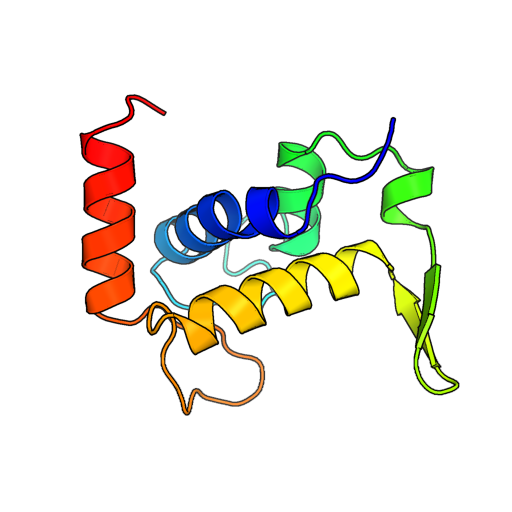L A 1 101 ? -2.593 -1.921 11.975 1.00 95.69 101 VAL A CA 1
ATOM 833 C C . VAL A 1 101 ? -2.578 -0.880 13.096 1.00 95.69 101 VAL A C 1
ATOM 835 O O . VAL A 1 101 ? -1.526 -0.315 13.387 1.00 95.69 101 VAL A O 1
ATOM 838 N N . GLU A 1 102 ? -3.694 -0.679 13.797 1.00 95.12 102 GLU A N 1
ATOM 839 C CA . GLU A 1 102 ? -3.739 0.186 14.978 1.00 95.12 102 GLU A CA 1
ATOM 840 C C . GLU A 1 102 ? -2.812 -0.319 16.085 1.00 95.12 102 GLU A C 1
ATOM 842 O O . GLU A 1 102 ? -2.099 0.471 16.703 1.00 95.12 102 GLU A O 1
ATOM 847 N N . ASN A 1 103 ? -2.778 -1.633 16.320 1.00 94.31 103 ASN A N 1
ATOM 848 C CA . ASN A 1 103 ? -1.862 -2.231 17.288 1.00 94.31 103 ASN A CA 1
ATOM 849 C C . ASN A 1 103 ? -0.398 -2.067 16.860 1.00 94.31 103 ASN A C 1
ATOM 851 O O . ASN A 1 103 ? 0.452 -1.782 17.702 1.00 94.31 103 ASN A O 1
ATOM 855 N N . LEU A 1 104 ? -0.089 -2.191 15.565 1.00 91.75 104 LEU A N 1
ATOM 856 C CA . LEU A 1 104 ? 1.258 -1.936 15.045 1.00 91.75 104 LEU A CA 1
ATOM 857 C C . LEU A 1 104 ? 1.701 -0.485 15.286 1.00 91.75 104 LEU A C 1
ATOM 859 O O . LEU A 1 104 ? 2.820 -0.276 15.752 1.00 91.75 104 LEU A O 1
ATOM 863 N N . ILE A 1 105 ? 0.824 0.491 15.024 1.00 89.12 105 ILE A N 1
ATOM 864 C CA . ILE A 1 105 ? 1.092 1.927 15.226 1.00 89.12 105 ILE A CA 1
ATOM 865 C C . ILE A 1 105 ? 1.216 2.272 16.719 1.00 89.12 105 ILE A C 1
ATOM 867 O O . ILE A 1 105 ? 2.041 3.093 17.102 1.00 89.12 105 ILE A O 1
ATOM 871 N N . LYS A 1 106 ? 0.421 1.643 17.594 1.00 87.12 106 LYS A N 1
ATOM 872 C CA . LYS A 1 106 ? 0.516 1.858 19.050 1.00 87.12 106 LYS A CA 1
ATOM 873 C C . LYS A 1 106 ? 1.808 1.277 19.635 1.00 87.12 106 LYS A C 1
ATOM 875 O O . LYS A 1 106 ? 2.423 1.897 20.498 1.00 87.12 106 LYS A O 1
ATOM 880 N N . ASN A 1 107 ? 2.218 0.094 19.171 1.00 82.38 107 ASN A N 1
ATOM 881 C CA . ASN A 1 107 ? 3.346 -0.652 19.740 1.00 82.38 107 ASN A CA 1
ATOM 882 C C . ASN A 1 107 ? 4.705 -0.259 19.157 1.00 82.38 107 ASN A C 1
ATOM 884 O O . ASN A 1 107 ? 5.736 -0.452 19.801 1.00 82.38 107 ASN A O 1
ATOM 888 N N . ARG A 1 108 ? 4.734 0.289 17.943 1.00 64.56 108 ARG A N 1
ATOM 889 C CA . ARG A 1 108 ? 5.935 0.867 17.352 1.00 64.56 108 ARG A CA 1
ATOM 890 C C . ARG A 1 108 ? 5.685 2.359 17.199 1.00 64.56 108 ARG A C 1
ATOM 892 O O . ARG A 1 108 ? 4.812 2.737 16.433 1.00 64.56 108 ARG A O 1
ATOM 899 N N . LYS A 1 109 ? 6.458 3.201 17.894 1.00 49.25 109 LYS A N 1
ATOM 900 C CA . LYS A 1 109 ? 6.539 4.645 17.607 1.00 49.25 109 LYS A CA 1
ATOM 901 C C . LYS A 1 109 ? 7.146 4.859 16.201 1.00 49.25 109 LYS A C 1
ATOM 903 O O . LYS A 1 109 ? 8.301 5.262 16.108 1.00 49.25 109 LYS A O 1
ATOM 908 N N . ILE A 1 110 ? 6.428 4.481 15.139 1.00 50.47 110 ILE A N 1
ATOM 909 C CA . ILE A 1 110 ? 6.741 4.769 13.727 1.00 50.47 110 ILE A CA 1
ATOM 910 C C . ILE A 1 110 ? 6.070 6.085 13.360 1.00 50.47 110 ILE A C 1
ATOM 912 O O . ILE A 1 110 ? 4.873 6.232 13.694 1.00 50.47 110 ILE A O 1
#

pLDDT: mean 92.36, std 8.76, range [49.25, 98.06]

Mean predicted aligned error: 3.86 Å

Secondary structure (DSSP, 8-state):
--PPPHHHHHHHHHHHHHHTTSEE-TTS-TTSSS-HHHHHHHHTT--HHHHH-EEEETTEEEEHHHHHHHHHHHHHHHTT-B-SS--TT-EEB-HHHHHHHHHHHHHS--